Protein AF-A0A8D8Q5G8-F1 (afdb_monomer_lite)

pLDDT: mean 79.42, std 15.83, range [31.73, 96.12]

Sequence (134 aa):
MNCSTSTSILSILSNVKRVEGTLFGNGERAGNTSLLILASNYYNLGINPKINFFDKFFFKIFCNEKISFLDRISWFSRLNYTAFSGSHQDAIFKSYFQKKKFIWKIIYLPLNPKIFNFKHKNIIKINSQSGRGG

Secondary structure (DSSP, 8-state):
---HHHHHHHHHHTT------BSSS-SSTT---BHHHHHHHHHHTT---SS-TT-HHHHHHHHHS-----TT-TTTSGGGG---SHHHHHHHHHHHHH--TT---BTTBSS-GGGGT--GGGT----S-SS---

Structure (mmCIF, N/CA/C/O backbone):
data_AF-A0A8D8Q5G8-F1
#
_entry.id   AF-A0A8D8Q5G8-F1
#
loop_
_atom_site.group_PDB
_atom_site.id
_atom_site.type_symbol
_atom_site.label_atom_id
_atom_site.label_alt_id
_atom_site.label_comp_id
_atom_site.label_asym_id
_atom_site.label_entity_id
_atom_site.label_seq_id
_atom_site.pdbx_PDB_ins_code
_atom_site.Cartn_x
_atom_site.Cartn_y
_atom_site.Cartn_z
_atom_site.occupancy
_atom_site.B_iso_or_equiv
_atom_site.auth_seq_id
_atom_site.auth_comp_id
_atom_site.auth_asym_id
_atom_site.auth_atom_id
_atom_site.pdbx_PDB_model_num
ATOM 1 N N . MET A 1 1 ? 1.505 6.267 -19.606 1.00 62.94 1 MET A N 1
ATOM 2 C CA . MET A 1 1 ? 1.120 7.022 -18.392 1.00 62.94 1 MET A CA 1
ATOM 3 C C . MET A 1 1 ? 1.201 6.084 -17.194 1.00 62.94 1 MET A C 1
ATOM 5 O O . MET A 1 1 ? 0.668 4.985 -17.279 1.00 62.94 1 MET A O 1
ATOM 9 N N . ASN A 1 2 ? 1.858 6.484 -16.102 1.00 80.31 2 ASN A N 1
ATOM 10 C CA . ASN A 1 2 ? 2.121 5.634 -14.926 1.00 80.31 2 ASN A CA 1
ATOM 11 C C . ASN A 1 2 ? 0.930 5.604 -13.948 1.00 80.31 2 ASN A C 1
ATOM 13 O O . ASN A 1 2 ? 1.075 5.872 -12.759 1.00 80.31 2 ASN A O 1
ATOM 17 N N . CYS A 1 3 ? -0.267 5.321 -14.466 1.00 91.06 3 CYS A N 1
ATOM 18 C CA . CYS A 1 3 ? -1.537 5.415 -13.734 1.00 91.06 3 CYS A CA 1
ATOM 19 C C . CYS A 1 3 ? -2.363 4.120 -13.827 1.00 91.06 3 CYS A C 1
ATOM 21 O O . CYS A 1 3 ? -3.577 4.138 -13.646 1.00 91.06 3 CYS A O 1
ATOM 23 N N . SER A 1 4 ? -1.738 2.983 -14.145 1.00 91.88 4 SER A N 1
ATOM 24 C CA . SER A 1 4 ? -2.445 1.708 -14.341 1.00 91.88 4 SER A CA 1
ATOM 25 C C . SER A 1 4 ? -3.182 1.251 -13.075 1.00 91.88 4 SER A C 1
ATOM 27 O O . SER A 1 4 ? -4.345 0.847 -13.139 1.00 91.88 4 SER A O 1
ATOM 29 N N . THR A 1 5 ? -2.548 1.391 -11.908 1.00 92.19 5 THR A N 1
ATOM 30 C CA . THR A 1 5 ? -3.130 1.041 -10.604 1.00 92.19 5 THR A CA 1
ATOM 31 C C . THR A 1 5 ? -4.288 1.958 -10.220 1.00 92.19 5 THR A C 1
ATOM 33 O O . THR A 1 5 ? -5.331 1.464 -9.796 1.00 92.19 5 THR A O 1
ATOM 36 N N . SER A 1 6 ? -4.158 3.275 -10.415 1.00 93.62 6 SER A N 1
ATOM 37 C CA . SER A 1 6 ? -5.246 4.222 -10.141 1.00 93.62 6 SER A CA 1
ATOM 38 C C . SER A 1 6 ? -6.431 4.014 -11.084 1.00 93.62 6 SER A C 1
ATOM 40 O O . SER A 1 6 ? -7.569 3.961 -10.623 1.00 93.62 6 SER A O 1
ATOM 42 N N . THR A 1 7 ? -6.169 3.798 -12.376 1.00 95.25 7 THR A N 1
ATOM 43 C CA . THR A 1 7 ? -7.203 3.479 -13.376 1.00 95.25 7 THR A CA 1
ATOM 44 C C . THR A 1 7 ? -7.956 2.206 -12.997 1.00 95.25 7 THR A C 1
ATOM 46 O O . THR A 1 7 ? -9.183 2.169 -13.069 1.00 95.25 7 THR A O 1
ATOM 49 N N . SER A 1 8 ? -7.241 1.181 -12.523 1.00 94.88 8 SER A N 1
A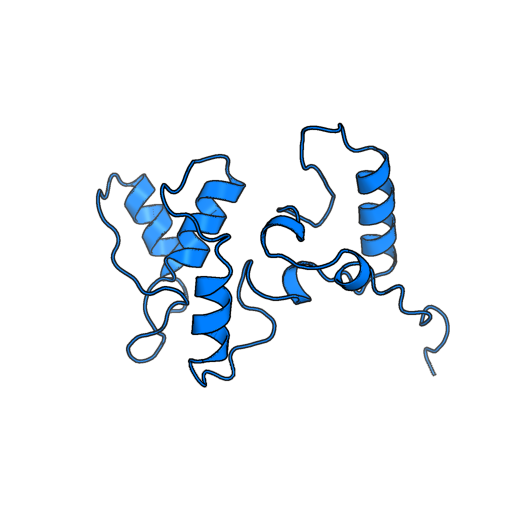TOM 50 C CA . SER A 1 8 ? -7.850 -0.072 -12.062 1.00 94.88 8 SER A CA 1
ATOM 51 C C . SER A 1 8 ? -8.782 0.154 -10.868 1.00 94.88 8 SER A C 1
ATOM 53 O O . SER A 1 8 ? -9.910 -0.326 -10.878 1.00 94.88 8 SER A O 1
ATOM 55 N N . ILE A 1 9 ? -8.345 0.918 -9.859 1.00 92.69 9 ILE A N 1
ATOM 56 C CA . ILE A 1 9 ? -9.164 1.225 -8.672 1.00 92.69 9 ILE A CA 1
ATOM 57 C C . ILE A 1 9 ? -10.425 1.997 -9.072 1.00 92.69 9 ILE A C 1
ATOM 59 O O . ILE A 1 9 ? -11.524 1.631 -8.659 1.00 92.69 9 ILE A O 1
ATOM 63 N N . LEU A 1 10 ? -10.288 3.026 -9.912 1.00 95.12 10 LEU A N 1
ATOM 64 C CA . LEU A 1 10 ? -11.423 3.829 -10.371 1.00 95.12 10 LEU A CA 1
ATOM 65 C C . LEU A 1 10 ? -12.411 3.006 -11.214 1.00 95.12 10 LEU A C 1
ATOM 67 O O . LEU A 1 10 ? -13.625 3.162 -11.087 1.00 95.12 10 LEU A O 1
ATOM 71 N N . SER A 1 11 ? -11.901 2.077 -12.024 1.00 95.12 11 SER A N 1
ATOM 72 C CA . SER A 1 11 ? -12.728 1.144 -12.795 1.00 95.12 11 SER A CA 1
ATOM 73 C C . SER A 1 11 ? -13.542 0.226 -11.880 1.00 95.12 11 SER A C 1
ATOM 75 O O . SER A 1 11 ? -14.732 0.028 -12.114 1.00 95.12 11 SER A O 1
ATOM 77 N N . ILE A 1 12 ? -12.942 -0.292 -10.800 1.00 92.50 12 ILE A N 1
ATOM 78 C CA . ILE A 1 12 ? -13.664 -1.124 -9.824 1.00 92.50 12 ILE A CA 1
ATOM 79 C C . ILE A 1 12 ? -14.757 -0.312 -9.114 1.00 92.50 12 ILE A C 1
ATOM 81 O O . ILE A 1 12 ? -15.871 -0.806 -8.958 1.00 92.50 12 ILE A O 1
ATOM 85 N N . LEU A 1 13 ? -14.481 0.947 -8.746 1.00 92.56 13 LEU A N 1
ATOM 86 C CA . LEU A 1 13 ? -15.504 1.859 -8.207 1.00 92.56 13 LEU A CA 1
ATOM 87 C C . LEU A 1 13 ? -16.648 2.108 -9.205 1.00 92.56 13 LEU A C 1
ATOM 89 O O . LEU A 1 13 ? -17.784 2.320 -8.795 1.00 92.56 13 LEU A O 1
ATOM 93 N N . SER A 1 14 ? -16.362 2.009 -10.505 1.00 96.12 14 SER A N 1
ATOM 94 C CA . SER A 1 14 ? -17.338 2.096 -11.601 1.00 96.12 14 SER A CA 1
ATOM 95 C C . SER A 1 14 ? -18.008 0.751 -11.926 1.00 96.12 14 SER A C 1
ATOM 97 O O . SER A 1 14 ? -18.572 0.582 -13.005 1.00 96.12 14 SER A O 1
ATOM 99 N N . ASN A 1 15 ? -17.964 -0.211 -10.998 1.00 94.06 15 ASN A N 1
ATOM 100 C CA . ASN A 1 15 ? -18.624 -1.516 -11.083 1.00 94.06 15 ASN A CA 1
ATOM 101 C C . ASN A 1 15 ? -17.982 -2.531 -12.058 1.00 94.06 15 ASN A C 1
ATOM 103 O O . ASN A 1 15 ? -18.618 -3.516 -12.447 1.00 94.06 15 ASN A O 1
ATOM 107 N N . VAL A 1 16 ? -16.710 -2.342 -12.439 1.00 95.81 16 VAL A N 1
ATOM 108 C CA . VAL A 1 16 ? -15.944 -3.370 -13.166 1.00 95.81 16 VAL A CA 1
ATOM 109 C C . VAL A 1 16 ? -15.705 -4.588 -12.269 1.00 95.81 16 VAL A C 1
ATOM 111 O O . VAL A 1 16 ? -15.239 -4.470 -11.138 1.00 95.81 16 VAL A O 1
ATOM 114 N N . LYS A 1 17 ? -15.994 -5.785 -12.795 1.00 94.12 17 LYS A N 1
ATOM 115 C CA . LYS A 1 17 ? -15.966 -7.049 -12.031 1.00 94.12 17 LYS A CA 1
ATOM 116 C C . LYS A 1 17 ? -14.620 -7.777 -12.051 1.00 94.12 17 LYS A C 1
ATOM 118 O O . LYS A 1 17 ? -14.404 -8.675 -11.240 1.00 94.12 17 LYS A O 1
ATOM 123 N N . ARG A 1 18 ? -13.733 -7.438 -12.989 1.00 94.56 18 ARG A N 1
ATOM 124 C CA . ARG A 1 18 ? -12.451 -8.121 -13.197 1.00 94.56 18 ARG A CA 1
ATOM 125 C C . ARG A 1 18 ? -11.374 -7.126 -13.608 1.00 94.56 18 ARG A C 1
ATOM 127 O O . ARG A 1 18 ? -11.599 -6.297 -14.481 1.00 94.56 18 ARG A O 1
ATOM 134 N N . VAL A 1 19 ? -10.202 -7.262 -12.998 1.00 93.94 19 VAL A N 1
ATOM 135 C CA . VAL A 1 19 ? -8.979 -6.546 -13.367 1.00 93.94 19 VAL A CA 1
ATOM 136 C C . VAL A 1 19 ? -7.905 -7.579 -13.667 1.00 93.94 19 VAL A C 1
ATOM 138 O O . VAL A 1 19 ? -7.727 -8.529 -12.905 1.00 93.94 19 VAL A O 1
ATOM 141 N N . GLU A 1 20 ? -7.195 -7.385 -14.770 1.00 94.94 20 GLU A N 1
ATOM 142 C CA . GLU A 1 20 ? -6.057 -8.210 -15.165 1.00 94.94 20 GLU A CA 1
ATOM 143 C C . GLU A 1 20 ? -4.768 -7.416 -14.992 1.00 94.94 20 GLU A C 1
ATOM 145 O O . GLU A 1 20 ? -4.725 -6.211 -15.230 1.00 94.94 20 GLU A O 1
ATOM 150 N N . GLY A 1 21 ? -3.718 -8.090 -14.536 1.00 92.81 21 GLY A N 1
ATOM 151 C CA . GLY A 1 21 ? -2.451 -7.461 -14.204 1.00 92.81 21 GLY A CA 1
ATOM 152 C C . GLY A 1 21 ? -1.383 -8.491 -13.883 1.00 92.81 21 GLY A C 1
ATOM 153 O O . GLY A 1 21 ? -1.588 -9.694 -14.025 1.00 92.81 21 GLY A O 1
ATOM 154 N N . THR A 1 22 ? -0.237 -8.012 -13.422 1.00 90.12 22 THR A N 1
ATOM 155 C CA . THR A 1 22 ? 0.905 -8.849 -13.029 1.00 90.12 22 THR A CA 1
ATOM 156 C C . THR A 1 22 ? 1.268 -8.582 -11.574 1.00 90.12 22 THR A C 1
ATOM 158 O O . THR A 1 22 ? 0.802 -7.615 -10.975 1.00 90.12 22 THR A O 1
ATOM 161 N N . LEU A 1 23 ? 2.083 -9.439 -10.956 1.00 85.38 23 LEU A N 1
ATOM 162 C CA . LEU A 1 23 ? 2.379 -9.346 -9.520 1.00 85.38 23 LEU A CA 1
ATOM 163 C C . LEU A 1 23 ? 2.987 -7.985 -9.139 1.00 85.38 23 LEU A C 1
ATOM 165 O O . LEU A 1 23 ? 2.428 -7.271 -8.306 1.00 85.38 23 LEU A O 1
ATOM 169 N N . PHE A 1 24 ? 4.057 -7.572 -9.820 1.00 82.00 24 PHE A N 1
ATOM 170 C CA . PHE A 1 24 ? 4.774 -6.316 -9.553 1.00 82.00 24 PHE A CA 1
ATOM 171 C C . PHE A 1 24 ? 4.609 -5.254 -10.644 1.00 82.00 24 PHE A C 1
ATOM 173 O O . PHE A 1 24 ? 5.305 -4.246 -10.635 1.00 82.00 24 PHE A O 1
ATOM 180 N N . GLY A 1 25 ? 3.655 -5.446 -11.557 1.00 86.69 25 GLY A N 1
ATOM 181 C CA . GLY A 1 25 ? 3.440 -4.519 -12.664 1.00 86.69 25 GLY A CA 1
ATOM 182 C C . GLY A 1 25 ? 4.386 -4.744 -13.843 1.00 86.69 25 GLY A C 1
ATOM 183 O O . GLY A 1 25 ? 4.516 -3.867 -14.683 1.00 86.69 25 GLY A O 1
ATOM 184 N N . ASN A 1 26 ? 5.019 -5.915 -13.958 1.00 84.56 26 ASN A N 1
ATOM 185 C CA . ASN A 1 26 ? 5.726 -6.319 -15.176 1.00 84.56 26 ASN A CA 1
ATOM 186 C C . ASN A 1 26 ? 4.781 -6.376 -16.384 1.00 84.56 26 ASN A C 1
ATOM 188 O O . ASN A 1 26 ? 3.566 -6.527 -16.236 1.00 84.56 26 ASN A O 1
ATOM 192 N N . GLY A 1 27 ? 5.342 -6.309 -17.584 1.00 85.25 27 GLY A N 1
ATOM 193 C CA . GLY A 1 27 ? 4.603 -6.374 -18.842 1.00 85.25 27 GLY A CA 1
ATOM 194 C C . GLY A 1 27 ? 5.328 -5.591 -19.929 1.00 85.25 27 GLY A C 1
ATOM 195 O O . GLY A 1 27 ? 6.470 -5.176 -19.745 1.00 85.25 27 GLY A O 1
ATOM 196 N N . GLU A 1 28 ? 4.664 -5.367 -21.058 1.00 85.25 28 GLU A N 1
ATOM 197 C CA . GLU A 1 28 ? 5.238 -4.577 -22.146 1.00 85.25 28 GLU A CA 1
ATOM 198 C C . GLU A 1 28 ? 5.470 -3.113 -21.748 1.00 85.25 28 GLU A C 1
ATOM 200 O O . GLU A 1 28 ? 4.620 -2.477 -21.120 1.00 85.25 28 GLU A O 1
ATOM 205 N N . ARG A 1 29 ? 6.584 -2.535 -22.215 1.00 88.88 29 ARG A N 1
ATOM 206 C CA . ARG A 1 29 ? 6.919 -1.108 -22.063 1.00 88.88 29 ARG A CA 1
ATOM 207 C C . ARG A 1 29 ? 6.904 -0.662 -20.593 1.00 88.88 29 ARG A C 1
ATOM 209 O O . ARG A 1 29 ? 7.817 -0.988 -19.848 1.00 88.88 29 ARG A O 1
ATOM 216 N N . ALA A 1 30 ? 5.887 0.103 -20.193 1.00 85.19 30 ALA A N 1
ATOM 217 C CA . ALA A 1 30 ? 5.727 0.622 -18.834 1.00 85.19 30 ALA A CA 1
ATOM 218 C C . ALA A 1 30 ? 5.160 -0.418 -17.852 1.00 85.19 30 ALA A C 1
ATOM 220 O O . ALA A 1 30 ? 5.106 -0.146 -16.654 1.00 85.19 30 ALA A O 1
ATOM 221 N N . GLY A 1 31 ? 4.746 -1.585 -18.356 1.00 88.81 31 GLY A N 1
ATOM 222 C CA . GLY A 1 31 ? 4.222 -2.677 -17.557 1.00 88.81 31 GLY A CA 1
ATOM 223 C C . GLY A 1 31 ? 2.711 -2.622 -17.317 1.00 88.81 31 GLY A C 1
ATOM 224 O O . GLY A 1 31 ? 2.024 -1.657 -17.663 1.00 88.81 31 GLY A O 1
ATOM 225 N N . ASN A 1 32 ? 2.186 -3.699 -16.732 1.00 92.06 32 ASN A N 1
ATOM 226 C CA . ASN A 1 32 ? 0.769 -3.842 -16.402 1.00 92.06 32 ASN A CA 1
ATOM 227 C C . ASN A 1 32 ? 0.444 -3.236 -15.025 1.00 92.06 32 ASN A C 1
ATOM 229 O O . ASN A 1 32 ? 1.313 -2.780 -14.284 1.00 92.06 32 ASN A O 1
ATOM 233 N N . THR A 1 33 ? -0.835 -3.234 -14.642 1.00 93.38 33 THR A N 1
ATOM 234 C CA . THR A 1 33 ? -1.214 -2.913 -13.258 1.00 93.38 33 THR A CA 1
ATOM 235 C C . THR A 1 33 ? -0.651 -3.962 -12.292 1.00 93.38 33 THR A C 1
ATOM 237 O O . THR A 1 33 ? -0.685 -5.163 -12.576 1.00 93.38 33 THR A O 1
ATOM 240 N N . SER A 1 34 ? -0.119 -3.519 -11.150 1.00 91.00 34 SER A N 1
ATOM 241 C CA . SER A 1 34 ? 0.377 -4.430 -10.115 1.00 91.00 34 SER A CA 1
ATOM 242 C C . SER A 1 34 ? -0.776 -4.932 -9.251 1.00 91.00 34 SER A C 1
ATOM 244 O O . SER A 1 34 ? -1.381 -4.171 -8.489 1.00 91.00 34 SER A O 1
ATOM 246 N N . LEU A 1 35 ? -1.033 -6.236 -9.323 1.00 91.50 35 LEU A N 1
ATOM 247 C CA . LEU A 1 35 ? -2.046 -6.917 -8.518 1.00 91.50 35 LEU A CA 1
ATOM 248 C C . LEU A 1 35 ? -1.696 -6.902 -7.026 1.00 91.50 35 LEU A C 1
ATOM 250 O O . LEU A 1 35 ? -2.591 -6.766 -6.194 1.00 91.50 35 LEU A O 1
ATOM 254 N N . LEU A 1 36 ? -0.409 -6.984 -6.669 1.00 89.19 36 LEU A N 1
ATOM 255 C CA . LEU A 1 36 ? 0.020 -6.940 -5.269 1.00 89.19 36 LEU A CA 1
ATOM 256 C C . LEU A 1 36 ? -0.145 -5.543 -4.655 1.00 89.19 36 LEU A C 1
ATOM 258 O O . LEU A 1 36 ? -0.558 -5.427 -3.498 1.00 89.19 36 LEU A O 1
ATOM 262 N N . ILE A 1 37 ? 0.126 -4.477 -5.418 1.00 90.62 37 ILE A N 1
ATOM 263 C CA . ILE A 1 37 ? -0.124 -3.095 -4.976 1.00 90.62 37 ILE A CA 1
ATOM 264 C C . ILE A 1 37 ? -1.631 -2.847 -4.839 1.00 90.62 37 ILE A C 1
ATOM 266 O O . ILE A 1 37 ? -2.060 -2.295 -3.827 1.00 90.62 37 ILE A O 1
ATOM 270 N N . LEU A 1 38 ? -2.441 -3.298 -5.803 1.00 93.00 38 LEU A N 1
ATOM 271 C CA . LEU A 1 38 ? -3.906 -3.255 -5.718 1.00 93.00 38 LEU A CA 1
ATOM 272 C C . LEU A 1 38 ? -4.420 -3.956 -4.455 1.00 93.00 38 LEU A C 1
ATOM 274 O O . LEU A 1 38 ? -5.140 -3.345 -3.669 1.00 93.00 38 LEU A O 1
ATOM 278 N N . ALA A 1 39 ? -4.000 -5.200 -4.217 1.00 91.62 39 ALA A N 1
ATOM 279 C CA . ALA A 1 39 ? -4.394 -5.961 -3.035 1.00 91.62 39 ALA A CA 1
ATOM 280 C C . ALA A 1 39 ? -3.985 -5.258 -1.728 1.00 91.62 39 ALA A C 1
ATOM 282 O O . ALA A 1 39 ? -4.780 -5.171 -0.792 1.00 91.62 39 ALA A O 1
ATOM 283 N N . SER A 1 40 ? -2.776 -4.693 -1.688 1.00 90.88 40 SER A N 1
ATOM 284 C CA . SER A 1 40 ? -2.266 -3.954 -0.527 1.00 90.88 40 SER A CA 1
ATOM 285 C C . SER A 1 4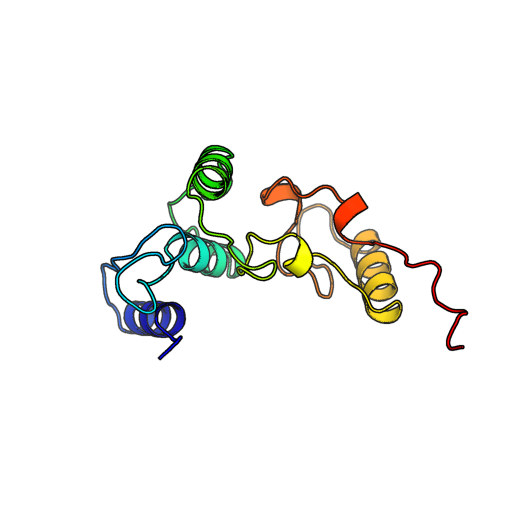0 ? -3.057 -2.669 -0.260 1.00 90.88 40 SER A C 1
ATOM 287 O O . SER A 1 40 ? -3.332 -2.351 0.895 1.00 90.88 40 SER A O 1
ATOM 289 N N . ASN A 1 41 ? -3.486 -1.961 -1.311 1.00 92.44 41 ASN A N 1
ATOM 290 C CA . ASN A 1 41 ? -4.342 -0.778 -1.188 1.00 92.44 41 ASN A CA 1
ATOM 291 C C . ASN A 1 41 ? -5.714 -1.133 -0.595 1.00 92.44 41 ASN A C 1
ATOM 293 O O . ASN A 1 41 ? -6.181 -0.447 0.312 1.00 92.44 41 ASN A O 1
ATOM 297 N N . TYR A 1 42 ? -6.332 -2.223 -1.061 1.00 92.00 42 TYR A N 1
ATOM 298 C CA . TYR A 1 42 ? -7.594 -2.728 -0.508 1.00 92.00 42 TYR A CA 1
ATOM 299 C C . TYR A 1 42 ? -7.446 -3.096 0.966 1.00 92.00 42 TYR A C 1
ATOM 301 O O . TYR A 1 42 ? -8.228 -2.644 1.803 1.00 92.00 42 TYR A O 1
ATOM 309 N N . TYR A 1 43 ? -6.391 -3.842 1.295 1.00 91.19 43 TYR A N 1
ATOM 310 C CA . TYR A 1 43 ? -6.099 -4.220 2.671 1.00 91.19 43 TYR A CA 1
ATOM 311 C C . TYR A 1 43 ? -5.887 -3.002 3.579 1.00 91.19 43 TYR A C 1
ATOM 313 O O . TYR A 1 43 ? -6.406 -2.970 4.692 1.00 91.19 43 TYR A O 1
ATOM 321 N N . ASN A 1 44 ? -5.183 -1.972 3.100 1.00 89.62 44 ASN A N 1
ATOM 322 C CA . ASN A 1 44 ? -4.975 -0.726 3.840 1.00 89.62 44 ASN A CA 1
ATOM 323 C C . ASN A 1 44 ? -6.281 0.040 4.115 1.00 89.62 44 ASN A C 1
ATOM 325 O O . ASN A 1 44 ? -6.384 0.736 5.120 1.00 89.62 44 ASN A O 1
ATOM 329 N N . LEU A 1 45 ? -7.292 -0.118 3.258 1.00 90.62 45 LEU A N 1
ATOM 330 C CA . LEU A 1 45 ? -8.641 0.418 3.469 1.00 90.62 45 LEU A CA 1
ATOM 331 C C . LEU A 1 45 ? -9.521 -0.495 4.344 1.00 90.62 45 LEU A C 1
ATOM 333 O O . LEU A 1 45 ? -10.684 -0.181 4.579 1.00 90.62 45 LEU A O 1
ATOM 337 N N . GLY A 1 46 ? -8.991 -1.622 4.828 1.00 89.62 46 GLY A N 1
ATOM 338 C CA . GLY A 1 46 ? -9.738 -2.609 5.610 1.00 89.62 46 GLY A CA 1
ATOM 339 C C . GLY A 1 46 ? -10.612 -3.545 4.771 1.00 89.62 46 GLY A C 1
ATOM 340 O O . GLY A 1 46 ? -11.432 -4.273 5.327 1.00 89.62 46 GLY A O 1
ATOM 341 N N . ILE A 1 47 ? -10.443 -3.558 3.447 1.00 91.50 47 ILE A N 1
ATOM 342 C CA . ILE A 1 47 ? -11.180 -4.439 2.537 1.00 91.50 47 ILE A CA 1
ATOM 343 C C . ILE A 1 47 ? -10.344 -5.696 2.290 1.00 91.50 47 ILE A C 1
ATOM 345 O O . ILE A 1 47 ? -9.180 -5.607 1.905 1.00 91.50 47 ILE A O 1
ATOM 349 N N . ASN A 1 48 ? -10.930 -6.881 2.479 1.00 91.81 48 ASN A N 1
ATOM 350 C CA . ASN A 1 48 ? -10.242 -8.143 2.206 1.00 91.81 48 ASN A CA 1
ATOM 351 C C . ASN A 1 48 ? -10.000 -8.309 0.688 1.00 91.81 48 ASN A C 1
ATOM 353 O O . ASN A 1 48 ? -10.973 -8.480 -0.052 1.00 91.81 48 ASN A O 1
ATOM 357 N N . PRO A 1 49 ? -8.740 -8.325 0.208 1.00 90.75 49 PRO A N 1
ATOM 358 C CA . PRO A 1 49 ? -8.448 -8.442 -1.219 1.00 90.75 49 PRO A CA 1
ATOM 359 C C . PRO A 1 49 ? -8.577 -9.872 -1.761 1.00 90.75 49 PRO A C 1
ATOM 361 O O . PRO A 1 49 ? -8.347 -10.085 -2.947 1.00 90.75 49 PRO A O 1
ATOM 364 N N . LYS A 1 50 ? -8.910 -10.863 -0.917 1.00 90.38 50 LYS A N 1
ATOM 365 C CA . LYS A 1 50 ? -9.015 -12.296 -1.268 1.00 90.38 50 LYS A CA 1
ATOM 366 C C . LYS A 1 50 ? -7.737 -12.899 -1.874 1.00 90.38 50 LYS A C 1
ATOM 368 O O . LYS A 1 50 ? -7.772 -13.982 -2.448 1.00 90.38 50 LYS A O 1
ATOM 373 N N . ILE A 1 51 ? -6.605 -12.219 -1.711 1.00 85.06 51 ILE A N 1
ATOM 374 C CA . ILE A 1 51 ? -5.270 -12.648 -2.125 1.00 85.06 51 ILE A CA 1
ATOM 375 C C . ILE A 1 51 ? -4.371 -12.559 -0.895 1.00 85.06 51 ILE A C 1
ATOM 377 O O . ILE A 1 51 ? -4.380 -11.545 -0.196 1.00 85.06 51 ILE A O 1
ATOM 381 N N . ASN A 1 52 ? -3.586 -13.602 -0.626 1.00 82.00 52 ASN A N 1
ATOM 382 C CA . ASN A 1 52 ? -2.614 -13.593 0.464 1.00 82.00 52 ASN A CA 1
ATOM 383 C C . ASN A 1 52 ? -1.256 -13.072 -0.025 1.00 82.00 52 ASN A C 1
ATOM 385 O O . ASN A 1 52 ? -0.381 -13.842 -0.402 1.00 82.00 52 ASN A O 1
ATOM 389 N N . PHE A 1 53 ? -1.070 -11.757 -0.010 1.00 76.94 53 PHE A N 1
ATOM 390 C CA . PHE A 1 53 ? 0.165 -11.100 -0.459 1.00 76.94 53 PHE A CA 1
ATOM 391 C C . PHE A 1 53 ? 1.250 -11.013 0.636 1.00 76.94 53 PHE A C 1
ATOM 393 O O . PHE A 1 53 ? 2.288 -10.384 0.435 1.00 76.94 53 PHE A O 1
ATOM 400 N N . PHE A 1 54 ? 1.030 -11.655 1.788 1.00 73.81 54 PHE A N 1
ATOM 401 C CA . PHE A 1 54 ? 2.007 -11.770 2.880 1.00 73.81 54 PHE A CA 1
ATOM 402 C C . PHE A 1 54 ? 2.936 -12.972 2.723 1.00 73.81 54 PHE A C 1
ATOM 404 O O . PHE A 1 54 ? 3.879 -13.143 3.501 1.00 73.81 54 PHE A O 1
ATOM 411 N N . ASP A 1 55 ? 2.662 -13.821 1.734 1.00 71.50 55 ASP A N 1
ATOM 412 C CA . ASP A 1 55 ? 3.431 -15.028 1.515 1.00 71.50 55 ASP A CA 1
ATOM 413 C C . ASP A 1 55 ? 4.875 -14.697 1.106 1.00 71.50 55 ASP A C 1
ATOM 415 O O . ASP A 1 55 ? 5.143 -13.905 0.195 1.00 71.50 55 ASP A O 1
ATOM 419 N N . LYS A 1 56 ? 5.828 -15.352 1.775 1.00 64.19 56 LYS A N 1
ATOM 420 C CA . LYS A 1 56 ? 7.262 -15.256 1.472 1.00 64.19 56 LYS A CA 1
ATOM 421 C C . LYS A 1 56 ? 7.565 -15.705 0.045 1.00 64.19 56 LYS A C 1
ATOM 423 O O . LYS A 1 56 ? 8.578 -15.288 -0.513 1.00 64.19 56 LYS A O 1
ATOM 428 N N . PHE A 1 57 ? 6.698 -16.527 -0.546 1.00 65.88 57 PHE A N 1
ATOM 429 C CA . PHE A 1 57 ? 6.823 -16.954 -1.932 1.00 65.88 57 PHE A CA 1
ATOM 430 C C . PHE A 1 57 ? 6.871 -15.772 -2.913 1.00 65.88 57 PHE A C 1
ATOM 432 O O . PHE A 1 57 ? 7.731 -15.749 -3.793 1.00 65.88 57 PHE A O 1
ATOM 439 N N . PHE A 1 58 ? 6.047 -14.737 -2.708 1.00 66.19 58 PHE A N 1
ATOM 440 C CA . PHE A 1 58 ? 6.043 -13.556 -3.579 1.00 66.19 58 PHE A CA 1
ATOM 441 C C . PHE A 1 58 ? 7.347 -12.764 -3.495 1.00 66.19 58 PHE A C 1
ATOM 443 O O . PHE A 1 58 ? 7.866 -12.336 -4.522 1.00 66.19 58 PHE A O 1
ATOM 450 N N . PHE A 1 59 ? 7.928 -12.643 -2.298 1.00 64.19 59 PHE A N 1
ATOM 451 C CA . PHE A 1 59 ? 9.251 -12.038 -2.120 1.00 64.19 59 PHE A CA 1
ATOM 452 C C . 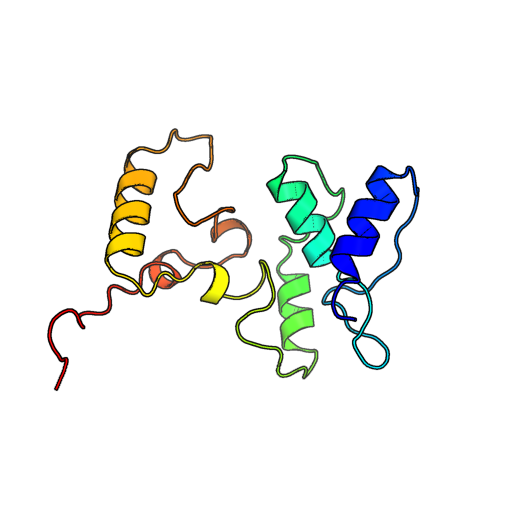PHE A 1 59 ? 10.366 -12.858 -2.781 1.00 64.19 59 PHE A C 1
ATOM 454 O O . PHE A 1 59 ? 11.330 -12.293 -3.285 1.00 64.19 59 PHE A O 1
ATOM 461 N N . LYS A 1 60 ? 10.244 -14.189 -2.813 1.00 64.12 60 LYS A N 1
ATOM 462 C CA . LYS A 1 60 ? 11.226 -15.049 -3.482 1.00 64.12 60 LYS A CA 1
ATOM 463 C C . LYS A 1 60 ? 11.144 -14.929 -5.007 1.00 64.12 60 LYS A C 1
ATOM 465 O O . LYS A 1 60 ? 12.184 -14.846 -5.650 1.00 64.12 60 LYS A O 1
ATOM 470 N N . ILE A 1 61 ? 9.9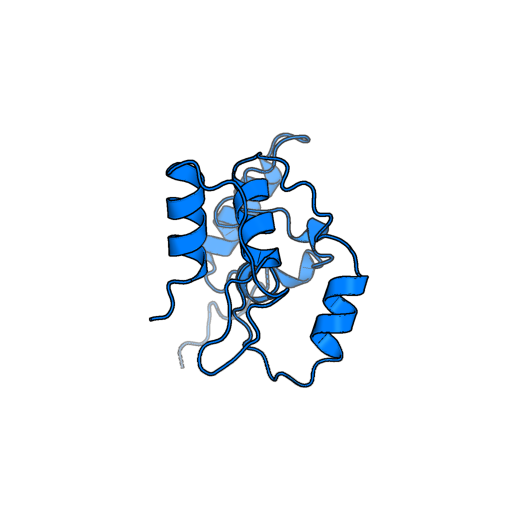35 -14.859 -5.573 1.00 64.81 61 ILE A N 1
ATOM 471 C CA . ILE A 1 61 ? 9.732 -14.541 -6.998 1.00 64.81 61 ILE A CA 1
ATOM 472 C C . ILE A 1 61 ? 10.310 -13.160 -7.312 1.00 64.81 61 ILE A C 1
ATOM 474 O O . ILE A 1 61 ? 11.068 -13.026 -8.267 1.00 64.81 61 ILE A O 1
ATOM 478 N N . PHE A 1 62 ? 10.024 -12.171 -6.461 1.00 61.44 62 PHE A N 1
ATOM 479 C CA . PHE A 1 62 ? 10.545 -10.811 -6.582 1.00 61.44 62 PHE A CA 1
ATOM 480 C C . PHE A 1 62 ? 12.078 -10.756 -6.646 1.00 61.44 62 PHE A C 1
ATOM 482 O O . PHE A 1 62 ? 12.627 -9.999 -7.434 1.00 61.44 62 PHE A O 1
ATO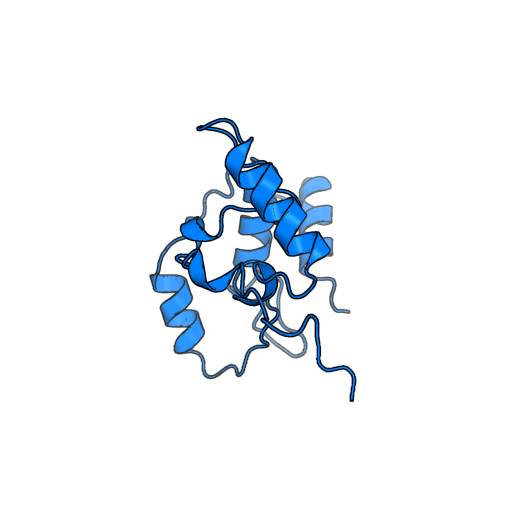M 489 N N . CYS A 1 63 ? 12.780 -11.567 -5.848 1.00 57.88 63 CYS A N 1
ATOM 490 C CA . CYS A 1 63 ? 14.244 -11.637 -5.887 1.00 57.88 63 CYS A CA 1
ATOM 491 C C . CYS A 1 63 ? 14.799 -12.460 -7.063 1.00 57.88 63 CYS A C 1
ATOM 493 O O . CYS A 1 63 ? 15.945 -12.250 -7.456 1.00 57.88 63 CYS A O 1
ATOM 495 N N . ASN A 1 64 ? 14.031 -13.422 -7.583 1.00 58.19 64 ASN A N 1
ATOM 496 C CA . ASN A 1 64 ? 14.459 -14.305 -8.670 1.00 58.19 64 ASN A CA 1
ATOM 497 C C . ASN A 1 64 ? 14.297 -13.662 -10.048 1.00 58.19 64 ASN A C 1
ATOM 499 O O . ASN A 1 64 ? 15.102 -13.916 -10.947 1.00 58.19 64 ASN A O 1
ATOM 503 N N . GLU A 1 65 ? 13.265 -12.842 -10.234 1.00 56.97 65 GLU A N 1
ATOM 504 C CA . GLU A 1 65 ? 13.185 -11.995 -11.410 1.00 56.97 65 GLU A CA 1
ATOM 505 C C . GLU A 1 65 ? 14.293 -10.945 -11.285 1.00 56.97 65 GLU A C 1
ATOM 507 O O . GLU A 1 65 ? 14.284 -10.133 -10.365 1.00 56.97 65 GLU A O 1
ATOM 512 N N . LYS A 1 66 ? 15.288 -10.985 -12.184 1.00 52.62 66 LYS A N 1
ATOM 513 C CA . LYS A 1 66 ? 16.465 -10.086 -12.236 1.00 52.62 66 LYS A CA 1
ATOM 514 C C . LYS A 1 66 ? 16.104 -8.630 -12.536 1.00 52.62 66 LYS A C 1
ATOM 516 O O . LYS A 1 66 ? 16.851 -7.902 -13.188 1.00 52.62 66 LYS A O 1
ATOM 521 N N . ILE A 1 67 ? 14.927 -8.204 -12.125 1.00 52.53 67 ILE A N 1
ATOM 522 C CA . ILE A 1 67 ? 14.495 -6.851 -12.283 1.00 52.53 67 ILE A CA 1
ATOM 523 C C . ILE A 1 67 ? 15.163 -6.109 -11.147 1.00 52.53 67 ILE A C 1
ATOM 525 O O . ILE A 1 67 ? 14.860 -6.310 -9.973 1.00 52.53 67 ILE A O 1
ATOM 529 N N . SER A 1 68 ? 16.161 -5.316 -11.519 1.00 48.44 68 SER A N 1
ATOM 530 C CA . SER A 1 68 ? 16.803 -4.326 -10.668 1.00 48.44 68 SER A CA 1
ATOM 531 C C . SER A 1 68 ? 15.739 -3.308 -10.253 1.00 48.44 68 SER A C 1
ATOM 533 O O . SER A 1 68 ? 15.620 -2.224 -10.816 1.00 48.44 68 SER A O 1
ATOM 535 N N . PHE A 1 69 ? 14.840 -3.710 -9.360 1.00 55.25 69 PHE A N 1
ATOM 536 C CA . PHE A 1 69 ? 13.633 -2.958 -9.105 1.00 55.25 69 PHE A CA 1
ATOM 537 C C . PHE A 1 69 ? 13.821 -2.140 -7.842 1.00 55.25 69 PHE A C 1
ATOM 539 O O . PHE A 1 69 ? 13.741 -2.636 -6.722 1.00 55.25 69 PHE A O 1
ATOM 546 N N . LEU A 1 70 ? 14.112 -0.869 -8.121 1.00 61.06 70 LEU A N 1
ATOM 547 C CA . LEU A 1 70 ? 13.751 0.333 -7.390 1.00 61.06 70 LEU A CA 1
ATOM 548 C C . LEU A 1 70 ? 13.471 0.116 -5.903 1.00 61.06 70 LEU A C 1
ATOM 550 O O . LEU A 1 70 ? 12.416 -0.393 -5.517 1.00 61.06 70 LEU A O 1
ATOM 554 N N . ASP A 1 71 ? 14.318 0.722 -5.073 1.00 65.44 71 ASP A N 1
ATOM 555 C CA . ASP A 1 71 ? 14.151 0.868 -3.626 1.00 65.44 71 ASP A CA 1
ATOM 556 C C . ASP A 1 71 ? 12.817 1.524 -3.195 1.00 65.44 71 ASP A C 1
ATOM 558 O O . ASP A 1 71 ? 12.644 1.849 -2.025 1.00 65.44 71 ASP A O 1
ATOM 562 N N . ARG A 1 72 ? 11.847 1.775 -4.080 1.00 78.75 72 ARG A N 1
ATOM 563 C CA . ARG A 1 72 ? 10.604 2.512 -3.807 1.00 78.75 72 ARG A CA 1
ATOM 564 C C . ARG A 1 72 ? 9.339 1.860 -4.371 1.00 78.75 72 ARG A C 1
ATOM 566 O O . ARG A 1 72 ? 8.327 2.543 -4.498 1.00 78.75 72 ARG A O 1
ATOM 573 N N . ILE A 1 73 ? 9.348 0.561 -4.686 1.00 84.00 73 ILE A N 1
ATOM 574 C CA . ILE A 1 73 ? 8.092 -0.143 -5.004 1.00 84.00 73 ILE A CA 1
ATOM 575 C C . ILE A 1 73 ? 7.147 -0.038 -3.812 1.00 84.00 73 ILE A C 1
ATOM 577 O O . ILE A 1 73 ? 7.501 -0.462 -2.711 1.00 84.00 73 ILE A O 1
ATOM 581 N N . SER A 1 74 ? 5.953 0.515 -4.032 1.00 87.62 74 SER A N 1
ATOM 582 C CA . SER A 1 74 ? 4.941 0.735 -2.996 1.00 87.62 74 SER A CA 1
ATOM 583 C C . SER A 1 74 ? 4.646 -0.543 -2.215 1.00 87.62 74 SER A C 1
ATOM 585 O O . SER A 1 74 ? 4.548 -1.616 -2.802 1.00 87.62 74 SER A O 1
ATOM 587 N N . TRP A 1 75 ? 4.502 -0.422 -0.895 1.00 86.88 75 TRP A N 1
ATOM 588 C CA . TRP A 1 75 ? 4.310 -1.514 0.077 1.00 86.88 75 TRP A CA 1
ATOM 589 C C . TRP A 1 75 ? 5.465 -2.518 0.212 1.00 86.88 75 TRP A C 1
ATOM 591 O O . TRP A 1 75 ? 5.784 -2.919 1.322 1.00 86.88 75 TRP A O 1
ATOM 601 N N . PHE A 1 76 ? 6.152 -2.881 -0.868 1.00 81.69 76 PHE A N 1
ATOM 602 C CA . PHE A 1 76 ? 7.104 -4.000 -0.874 1.00 81.69 76 PHE A CA 1
ATOM 603 C C . PHE A 1 76 ? 8.575 -3.592 -0.750 1.00 81.69 76 PHE A C 1
ATOM 605 O O . PHE A 1 76 ? 9.446 -4.456 -0.697 1.00 81.69 76 PHE A O 1
ATOM 612 N N . SER A 1 77 ? 8.870 -2.295 -0.646 1.00 79.75 77 SER A N 1
ATOM 613 C CA . SER A 1 77 ? 10.213 -1.803 -0.340 1.00 79.75 77 SER A CA 1
ATOM 614 C C . SER A 1 77 ? 10.405 -1.454 1.137 1.00 79.75 77 SER A C 1
ATOM 616 O O . SER A 1 77 ? 9.546 -0.850 1.786 1.00 79.75 77 SER A O 1
ATOM 618 N N . ARG A 1 78 ? 11.620 -1.715 1.633 1.00 77.56 78 ARG A N 1
ATOM 619 C CA . ARG A 1 78 ? 12.109 -1.237 2.929 1.00 77.56 78 ARG A CA 1
ATOM 620 C C . ARG A 1 78 ? 11.988 0.284 3.084 1.00 77.56 78 ARG A C 1
ATOM 622 O O . ARG A 1 78 ? 11.685 0.745 4.186 1.00 77.56 78 ARG A O 1
ATOM 629 N N . LEU A 1 79 ? 12.232 1.070 2.030 1.00 81.50 79 LEU A N 1
ATOM 630 C CA . LEU A 1 79 ? 12.198 2.535 2.144 1.00 81.50 79 LEU A CA 1
ATOM 631 C C . LEU A 1 79 ? 10.797 3.070 2.450 1.00 81.50 79 LEU A C 1
ATOM 633 O O . LEU A 1 79 ? 10.697 4.105 3.100 1.00 81.50 79 LEU A O 1
ATOM 637 N N . ASN A 1 80 ? 9.731 2.351 2.082 1.00 83.62 80 ASN A N 1
ATOM 638 C CA . ASN A 1 80 ? 8.353 2.753 2.401 1.00 83.62 80 ASN A CA 1
ATOM 639 C C . ASN A 1 80 ? 8.084 2.807 3.907 1.00 83.62 80 ASN A C 1
ATOM 641 O O . ASN A 1 80 ? 7.164 3.482 4.352 1.00 83.62 80 ASN A O 1
ATOM 645 N N . TYR A 1 81 ? 8.883 2.073 4.681 1.00 83.56 81 TYR A N 1
ATOM 646 C CA . TYR A 1 81 ? 8.790 2.008 6.132 1.00 83.56 81 TYR A CA 1
ATOM 647 C C . TYR A 1 81 ? 10.004 2.641 6.808 1.00 83.56 81 TYR A C 1
ATOM 649 O O . TYR A 1 81 ? 10.215 2.401 7.987 1.00 83.56 81 TYR A O 1
ATOM 657 N N . THR A 1 82 ? 10.834 3.406 6.094 1.00 83.56 82 THR A N 1
ATOM 658 C CA . THR A 1 82 ? 12.025 4.042 6.673 1.00 83.56 82 THR A CA 1
ATOM 659 C C . THR A 1 82 ? 11.783 5.537 6.851 1.00 83.56 82 THR A C 1
ATOM 661 O O . THR A 1 82 ? 11.516 6.244 5.883 1.00 83.56 82 THR A O 1
ATOM 664 N N . ALA A 1 83 ? 11.930 6.038 8.078 1.00 86.50 83 ALA A N 1
ATOM 665 C CA . ALA A 1 83 ? 11.913 7.472 8.355 1.00 86.50 83 ALA A CA 1
ATOM 666 C C . ALA A 1 83 ? 13.343 8.012 8.460 1.00 86.50 83 ALA A C 1
ATOM 668 O O . ALA A 1 83 ? 14.097 7.597 9.338 1.00 86.50 83 ALA A O 1
ATOM 669 N N . PHE A 1 84 ? 13.711 8.952 7.587 1.00 84.56 84 PHE A N 1
ATOM 670 C CA . PHE A 1 84 ? 15.030 9.604 7.611 1.00 84.56 84 PHE A CA 1
ATOM 671 C C . PHE A 1 84 ? 15.057 10.903 8.429 1.00 84.56 84 PHE A C 1
ATOM 673 O O . PHE A 1 84 ? 16.113 11.302 8.903 1.00 84.56 84 PHE A O 1
ATOM 680 N N . SER A 1 85 ? 13.901 11.547 8.614 1.00 87.19 85 SER A N 1
ATOM 681 C CA . SER A 1 85 ? 13.773 12.748 9.446 1.00 87.19 85 SER A CA 1
ATOM 682 C C . SER A 1 85 ? 13.628 12.378 10.921 1.00 87.19 85 SER A C 1
ATOM 684 O O . SER A 1 85 ? 12.777 11.553 11.264 1.00 87.19 85 SER A O 1
ATOM 686 N N . GLY A 1 86 ? 14.384 13.046 11.797 1.00 85.81 86 GLY A N 1
ATOM 687 C CA . GLY A 1 86 ? 14.265 12.884 13.248 1.00 85.81 86 GLY A CA 1
ATOM 688 C C . GLY A 1 86 ? 12.863 13.212 13.778 1.00 85.81 86 GLY A C 1
ATOM 689 O O . GLY A 1 86 ? 12.351 12.492 14.630 1.00 85.81 86 GLY A O 1
ATOM 690 N N . SER A 1 87 ? 12.182 14.217 13.213 1.00 90.25 87 SER A N 1
ATOM 691 C CA . SER A 1 87 ? 10.806 14.558 13.615 1.00 90.25 87 SER A CA 1
ATOM 692 C C . SER A 1 87 ? 9.802 13.457 13.253 1.00 90.25 87 SER A C 1
ATOM 694 O O . SER A 1 87 ? 8.909 13.144 14.039 1.00 90.25 87 SER A O 1
ATOM 696 N N . HIS A 1 88 ? 9.973 12.806 12.096 1.00 89.94 88 HIS A N 1
ATOM 697 C CA . HIS A 1 88 ? 9.167 11.640 11.726 1.00 89.94 88 HIS A CA 1
ATOM 698 C C . HIS A 1 88 ? 9.456 10.448 12.643 1.00 89.94 88 HIS A C 1
ATOM 700 O O . HIS A 1 88 ? 8.525 9.755 13.047 1.00 89.94 88 HIS A O 1
ATOM 706 N N . GLN A 1 89 ? 10.725 10.217 12.995 1.00 88.12 89 GLN A N 1
ATOM 707 C CA . GLN A 1 89 ? 11.118 9.144 13.912 1.00 88.12 89 GLN A CA 1
ATOM 708 C C . GLN A 1 89 ? 10.496 9.327 15.299 1.00 88.12 89 GLN A C 1
ATOM 710 O O . GLN A 1 89 ? 9.935 8.373 15.837 1.00 88.12 89 GLN A O 1
ATOM 715 N N . ASP A 1 90 ? 10.528 10.544 15.844 1.00 88.00 90 ASP A N 1
ATOM 716 C CA . ASP A 1 90 ? 9.909 10.869 17.132 1.00 88.00 90 ASP A CA 1
ATOM 717 C C . ASP A 1 90 ? 8.380 10.679 17.094 1.00 88.00 90 ASP A C 1
ATOM 719 O O . ASP A 1 90 ? 7.802 10.016 17.958 1.00 88.00 90 ASP A O 1
ATOM 723 N N . ALA A 1 91 ? 7.712 11.150 16.035 1.00 91.31 91 ALA A N 1
ATOM 724 C CA . ALA A 1 91 ? 6.273 10.945 15.852 1.00 91.31 91 ALA A CA 1
ATOM 725 C C . ALA A 1 91 ? 5.890 9.454 15.740 1.00 91.31 91 ALA A C 1
ATOM 727 O O . ALA A 1 91 ? 4.899 9.009 16.335 1.00 91.31 91 ALA A O 1
ATOM 728 N N . ILE A 1 92 ? 6.686 8.659 15.015 1.00 90.31 92 ILE A N 1
ATOM 729 C CA . ILE A 1 92 ? 6.519 7.201 14.928 1.00 90.31 92 ILE A CA 1
ATOM 730 C C . ILE A 1 92 ? 6.686 6.570 16.312 1.00 90.31 92 ILE A C 1
ATOM 732 O O . ILE A 1 92 ? 5.863 5.747 16.706 1.00 90.31 92 ILE A O 1
ATOM 736 N N . PHE A 1 93 ? 7.718 6.958 17.064 1.00 87.38 93 PHE A N 1
ATOM 737 C CA . PHE A 1 93 ? 7.991 6.408 18.389 1.00 87.38 93 PHE A CA 1
ATOM 738 C C . PHE A 1 93 ? 6.839 6.702 19.356 1.00 87.38 93 PHE A C 1
ATOM 740 O O . PHE A 1 93 ? 6.244 5.773 19.901 1.00 87.38 93 PHE A O 1
ATOM 747 N N . LYS A 1 94 ? 6.437 7.972 19.490 1.00 89.75 94 LYS A N 1
ATOM 748 C CA . LYS A 1 94 ? 5.318 8.392 20.350 1.00 89.75 94 LYS A CA 1
ATOM 749 C C . LYS A 1 94 ? 4.024 7.649 20.015 1.00 89.75 94 LYS A C 1
ATOM 751 O O . LYS A 1 94 ? 3.397 7.070 20.904 1.00 89.75 94 LYS A O 1
ATOM 756 N N . SER A 1 95 ? 3.661 7.586 18.733 1.00 90.56 95 SER A N 1
ATOM 757 C CA . SER A 1 95 ? 2.453 6.867 18.306 1.00 90.56 95 SER A CA 1
ATOM 758 C C . SER A 1 95 ? 2.557 5.350 18.506 1.00 90.56 95 SER A C 1
ATOM 760 O O . SER A 1 95 ? 1.562 4.711 18.847 1.00 90.56 95 SER A O 1
ATOM 762 N N . TYR A 1 96 ? 3.752 4.761 18.396 1.00 87.50 96 TYR A N 1
ATOM 763 C CA . TYR A 1 96 ? 3.965 3.340 18.679 1.00 87.50 96 TYR A CA 1
ATOM 764 C C . TYR A 1 96 ? 3.722 2.985 20.153 1.00 87.50 96 TYR A C 1
ATOM 766 O O . TYR A 1 96 ? 3.176 1.913 20.417 1.00 87.50 96 TYR A O 1
ATOM 774 N N . PHE A 1 97 ? 4.094 3.850 21.102 1.00 86.56 97 PHE A N 1
ATOM 775 C CA . PHE A 1 97 ? 3.843 3.625 22.535 1.00 86.56 97 PHE A CA 1
ATOM 776 C C . PHE A 1 97 ? 2.393 3.902 22.944 1.00 86.56 97 PHE A C 1
ATOM 778 O O . PHE A 1 97 ? 1.874 3.238 23.835 1.00 86.56 97 PHE A O 1
ATOM 785 N N . GLN A 1 98 ? 1.722 4.838 22.272 1.00 89.19 98 GLN A N 1
ATOM 786 C CA . GLN A 1 98 ? 0.328 5.197 22.559 1.00 89.19 98 GLN A CA 1
ATOM 787 C C . GLN A 1 98 ? -0.704 4.291 21.869 1.00 89.19 98 GLN A C 1
ATOM 789 O O . GLN A 1 98 ? -1.900 4.375 22.161 1.00 89.19 98 GLN A O 1
ATOM 794 N N . LYS A 1 99 ? -0.285 3.431 20.931 1.00 85.69 99 LYS A N 1
ATOM 795 C CA . LYS A 1 99 ? -1.220 2.606 20.156 1.00 85.69 99 LYS A CA 1
ATOM 796 C C . LYS A 1 99 ? -2.009 1.634 21.042 1.00 85.69 99 LYS A C 1
ATOM 798 O O . LYS A 1 99 ? -1.472 0.966 21.926 1.00 85.69 99 LYS A O 1
ATOM 803 N N . LYS A 1 100 ? -3.291 1.455 20.718 1.00 84.56 100 LYS A N 1
ATOM 804 C CA . LYS A 1 100 ? -4.114 0.373 21.281 1.00 84.56 100 LYS A CA 1
ATOM 805 C C . LYS A 1 100 ? -3.652 -0.972 20.702 1.00 84.56 100 LYS A C 1
ATOM 807 O O . LYS A 1 100 ? -3.371 -1.057 19.510 1.00 84.56 100 LYS A O 1
ATOM 812 N N . LYS A 1 101 ? -3.615 -2.035 21.521 1.00 78.00 101 LYS A N 1
ATOM 813 C CA . LYS A 1 101 ? -3.044 -3.355 21.155 1.00 78.00 101 LYS A CA 1
ATOM 814 C C . LYS A 1 101 ? -3.543 -3.921 19.814 1.00 78.00 101 LYS A C 1
ATOM 816 O O . LYS A 1 101 ? -2.763 -4.556 19.112 1.00 78.00 101 LYS A O 1
ATOM 821 N N . PHE A 1 102 ? -4.802 -3.674 19.459 1.00 78.44 102 PHE A N 1
ATOM 822 C CA . PHE A 1 102 ? -5.474 -4.318 18.325 1.00 78.44 102 PHE A CA 1
ATOM 823 C C . PHE A 1 102 ? -5.601 -3.454 17.066 1.00 78.44 102 PHE A C 1
ATOM 825 O O . PHE A 1 102 ? -6.060 -3.948 16.043 1.00 78.44 102 PHE A O 1
ATOM 832 N N . ILE A 1 103 ? -5.220 -2.175 17.114 1.00 83.56 103 ILE A N 1
ATOM 833 C CA . ILE A 1 103 ? -5.444 -1.245 16.001 1.00 83.56 103 ILE A CA 1
ATOM 834 C C . ILE A 1 103 ? -4.107 -0.644 15.582 1.00 83.56 103 ILE A C 1
ATOM 836 O O . ILE A 1 103 ? -3.433 0.021 16.371 1.00 83.56 103 ILE A O 1
ATOM 840 N N . TRP A 1 104 ? -3.732 -0.852 14.321 1.00 88.69 104 TRP A N 1
ATOM 841 C CA . TRP A 1 104 ? -2.558 -0.207 13.751 1.00 88.69 104 TRP A CA 1
ATOM 842 C C . TRP A 1 104 ? -2.873 1.253 13.408 1.00 88.69 104 TRP A C 1
ATOM 844 O O . TRP A 1 104 ? -3.559 1.538 12.433 1.00 88.69 104 TRP A O 1
ATOM 854 N N . LYS A 1 105 ? -2.389 2.177 14.240 1.00 89.88 105 LYS A N 1
ATOM 855 C CA . LYS A 1 105 ? -2.474 3.630 14.037 1.00 89.88 105 LYS A CA 1
ATOM 856 C C . LYS A 1 105 ? -1.143 4.251 14.432 1.00 89.88 105 LYS A C 1
ATOM 858 O O . LYS A 1 105 ? -0.959 4.652 15.577 1.00 89.88 105 LYS A O 1
ATOM 863 N N . ILE A 1 106 ? -0.199 4.246 13.499 1.00 90.75 106 ILE A N 1
ATOM 864 C CA . ILE A 1 106 ? 1.138 4.803 13.697 1.00 90.75 106 ILE A CA 1
ATOM 865 C C . ILE A 1 106 ? 1.354 5.883 12.650 1.00 90.75 106 ILE A C 1
ATOM 867 O O . ILE A 1 106 ? 1.114 5.663 11.464 1.00 90.75 106 ILE A O 1
ATOM 871 N N . ILE A 1 107 ? 1.774 7.062 13.098 1.00 92.31 107 ILE A N 1
ATOM 872 C CA . ILE A 1 107 ? 1.953 8.219 12.218 1.00 92.31 107 ILE A CA 1
ATOM 873 C C . ILE A 1 107 ? 3.032 7.872 11.182 1.00 92.31 107 ILE A C 1
ATOM 875 O O . ILE A 1 107 ? 4.030 7.243 11.522 1.00 92.31 107 ILE A O 1
ATOM 879 N N . TYR A 1 108 ? 2.812 8.241 9.917 1.00 91.75 108 TYR A N 1
ATOM 880 C CA . TYR A 1 108 ? 3.693 7.953 8.771 1.00 91.75 108 TYR A CA 1
ATOM 881 C C . TYR A 1 108 ? 3.865 6.471 8.389 1.00 91.75 108 TYR A C 1
ATOM 883 O O . TYR A 1 108 ? 4.504 6.187 7.380 1.00 91.75 108 TYR A O 1
ATOM 891 N N . LEU A 1 109 ? 3.281 5.523 9.131 1.00 90.38 109 LEU A N 1
ATOM 892 C CA . LEU A 1 109 ? 3.339 4.094 8.815 1.00 90.38 109 LEU A CA 1
ATOM 893 C C . LEU A 1 109 ? 1.925 3.555 8.559 1.00 90.38 109 LEU A C 1
ATOM 895 O O . LEU A 1 109 ? 1.274 3.106 9.503 1.00 90.38 109 LEU A O 1
ATOM 899 N N . PRO A 1 110 ? 1.441 3.560 7.301 1.00 88.75 110 PRO A N 1
ATOM 900 C CA . PRO A 1 110 ? 0.070 3.150 6.976 1.00 88.75 110 PRO A CA 1
ATOM 901 C C . PRO A 1 110 ? -0.220 1.682 7.318 1.00 88.75 110 PRO A C 1
ATOM 903 O O . PRO A 1 110 ? -1.281 1.367 7.847 1.00 88.75 110 PRO A O 1
ATOM 906 N N . LEU A 1 111 ? 0.753 0.790 7.104 1.00 87.38 111 LEU A N 1
ATOM 907 C CA . LEU A 1 111 ? 0.641 -0.633 7.429 1.00 87.38 111 LEU A CA 1
ATOM 908 C C . LEU A 1 111 ? 1.709 -1.078 8.421 1.00 87.38 111 LEU A C 1
ATOM 910 O O . LEU A 1 111 ? 2.798 -0.504 8.495 1.00 87.38 111 LEU A O 1
ATOM 914 N N . ASN A 1 112 ? 1.405 -2.157 9.147 1.00 86.69 112 ASN A N 1
ATOM 915 C CA . ASN A 1 112 ? 2.376 -2.774 10.032 1.00 86.69 112 ASN A CA 1
ATOM 916 C C . ASN A 1 112 ? 3.497 -3.434 9.205 1.00 86.69 112 ASN A C 1
ATOM 918 O O . ASN A 1 112 ? 3.242 -4.427 8.536 1.00 86.69 112 ASN A O 1
ATOM 922 N N . PRO A 1 113 ? 4.749 -2.972 9.294 1.00 82.25 113 PRO A N 1
ATOM 923 C CA . PRO A 1 113 ? 5.913 -3.509 8.569 1.00 82.25 113 PRO A CA 1
ATOM 924 C C . PRO A 1 113 ? 6.121 -5.020 8.769 1.00 82.25 113 PRO A C 1
ATOM 926 O O . PRO A 1 113 ? 6.601 -5.711 7.870 1.00 82.25 113 PRO A O 1
ATOM 929 N N . LYS A 1 114 ? 5.737 -5.557 9.939 1.00 80.69 114 LYS A N 1
ATOM 930 C CA . LYS A 1 114 ? 5.876 -6.986 10.261 1.00 80.69 114 LYS A CA 1
ATOM 931 C C . LYS A 1 114 ? 5.080 -7.879 9.319 1.00 80.69 114 LYS A C 1
ATOM 933 O O . LYS A 1 114 ? 5.470 -9.019 9.106 1.00 80.69 114 LYS A O 1
ATOM 938 N N . ILE A 1 115 ? 3.996 -7.348 8.765 1.00 78.25 115 ILE A N 1
ATOM 939 C CA . ILE A 1 115 ? 3.132 -8.030 7.809 1.00 78.25 115 ILE A CA 1
ATOM 940 C C . ILE A 1 115 ? 3.922 -8.458 6.557 1.00 78.25 115 ILE A C 1
ATOM 942 O O . ILE A 1 115 ? 3.680 -9.522 6.001 1.00 78.25 115 ILE A O 1
ATOM 946 N N . PHE A 1 116 ? 4.931 -7.675 6.172 1.00 75.12 116 PHE A N 1
ATOM 947 C CA . PHE A 1 116 ? 5.813 -7.942 5.035 1.00 75.12 116 PHE A CA 1
ATOM 948 C C . PHE A 1 116 ? 7.174 -8.512 5.465 1.00 75.12 116 PHE A C 1
ATOM 950 O O . PHE A 1 116 ? 8.152 -8.433 4.729 1.00 75.12 116 PHE A O 1
ATOM 957 N N . ASN A 1 117 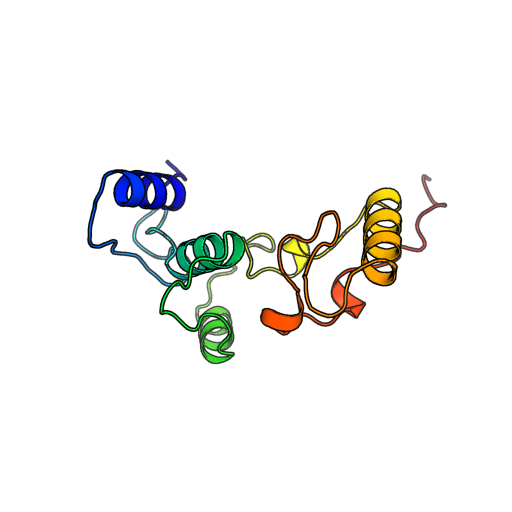? 7.276 -9.047 6.687 1.00 71.62 117 ASN A N 1
ATOM 958 C CA . ASN A 1 117 ? 8.525 -9.513 7.301 1.00 71.62 117 ASN A CA 1
ATOM 959 C C . ASN A 1 117 ? 9.633 -8.446 7.425 1.00 71.62 117 ASN A C 1
ATOM 961 O O . ASN A 1 117 ? 10.794 -8.783 7.686 1.00 71.62 117 ASN A O 1
ATOM 965 N N . PHE A 1 118 ? 9.308 -7.152 7.327 1.00 71.94 118 PHE A N 1
ATOM 966 C CA . PHE A 1 118 ? 10.273 -6.104 7.643 1.00 71.94 118 PHE A CA 1
ATOM 967 C C . PHE A 1 118 ? 10.493 -6.035 9.158 1.00 71.94 118 PHE A C 1
ATOM 969 O O . PHE A 1 118 ? 9.563 -5.893 9.955 1.00 71.94 118 PHE A O 1
ATOM 976 N N . LYS A 1 119 ? 11.758 -6.143 9.579 1.00 65.69 119 LYS A N 1
ATOM 977 C CA . LYS A 1 119 ? 12.145 -6.039 10.993 1.00 65.69 119 LYS A CA 1
ATOM 978 C C . LYS A 1 119 ? 12.045 -4.590 11.473 1.00 65.69 119 LYS A C 1
ATOM 980 O O . LYS A 1 119 ? 12.459 -3.680 10.767 1.00 65.69 119 LYS A O 1
ATOM 985 N N . HIS A 1 120 ? 11.623 -4.380 12.722 1.00 59.25 120 HIS A N 1
ATOM 986 C CA . HIS A 1 120 ? 11.503 -3.042 13.330 1.00 59.25 120 HIS A CA 1
ATOM 987 C C . HIS A 1 120 ? 12.801 -2.223 13.322 1.00 59.25 120 HIS A C 1
ATOM 989 O O . HIS A 1 120 ? 12.763 -1.024 13.062 1.00 59.25 120 HIS A O 1
ATOM 995 N N . LYS A 1 121 ? 13.961 -2.875 13.497 1.00 57.47 121 LYS A N 1
ATOM 996 C CA . LYS A 1 121 ? 15.289 -2.236 13.376 1.00 57.47 121 LYS A CA 1
ATOM 997 C C . LYS A 1 121 ? 15.523 -1.580 12.007 1.00 57.47 121 LYS A C 1
ATOM 999 O O . LYS A 1 121 ? 16.436 -0.777 11.860 1.00 57.47 121 LYS A O 1
ATOM 1004 N N . ASN A 1 122 ? 14.720 -1.923 10.999 1.00 53.09 122 ASN A N 1
ATOM 1005 C CA . ASN A 1 122 ? 14.860 -1.381 9.658 1.00 53.09 122 ASN A CA 1
ATOM 1006 C C . ASN A 1 122 ? 14.135 -0.049 9.438 1.00 53.09 122 ASN A C 1
ATOM 1008 O O . ASN A 1 122 ? 14.444 0.609 8.449 1.00 53.09 122 ASN A O 1
ATOM 1012 N N . ILE A 1 123 ? 13.219 0.315 10.339 1.00 56.03 123 ILE A N 1
ATOM 1013 C CA . ILE A 1 123 ? 12.225 1.394 10.191 1.00 56.03 123 ILE A CA 1
ATOM 1014 C C . ILE A 1 123 ? 12.721 2.691 10.811 1.00 56.03 123 ILE A C 1
ATOM 1016 O O . ILE A 1 123 ? 12.579 3.775 10.247 1.00 56.03 123 ILE A O 1
ATOM 1020 N N . ILE A 1 124 ? 13.342 2.547 11.980 1.00 55.22 124 ILE A N 1
ATOM 1021 C CA . ILE A 1 124 ? 13.911 3.630 12.765 1.00 55.22 124 ILE A CA 1
ATOM 1022 C C . ILE A 1 124 ? 15.426 3.471 12.670 1.00 55.22 124 ILE A C 1
ATOM 1024 O O . ILE A 1 124 ? 16.066 2.871 13.532 1.00 55.22 124 ILE A O 1
ATOM 1028 N N . LYS A 1 125 ? 16.012 3.960 11.576 1.00 56.50 125 LYS A N 1
ATOM 1029 C CA . LYS A 1 125 ? 17.437 4.290 11.593 1.00 56.50 125 LYS A CA 1
ATOM 1030 C C . LYS A 1 125 ? 17.542 5.636 12.291 1.00 56.50 125 LYS A C 1
ATOM 1032 O O . LYS A 1 125 ? 17.376 6.660 11.640 1.00 56.50 125 LYS A O 1
ATOM 1037 N N . ILE A 1 126 ? 17.781 5.634 13.602 1.00 43.91 126 ILE A N 1
ATOM 1038 C CA . ILE A 1 126 ? 18.278 6.832 14.283 1.00 43.91 126 ILE A CA 1
ATOM 1039 C C . ILE A 1 126 ? 19.646 7.095 13.653 1.00 43.91 126 ILE A C 1
ATOM 1041 O O . ILE A 1 126 ? 20.645 6.505 14.055 1.00 43.91 126 ILE A O 1
ATOM 1045 N N . ASN A 1 127 ? 19.687 7.885 12.582 1.00 43.56 127 ASN A N 1
ATOM 1046 C CA . ASN A 1 127 ? 20.946 8.417 12.112 1.00 43.56 127 ASN A CA 1
ATOM 1047 C C . ASN A 1 127 ? 21.421 9.318 13.250 1.00 43.56 127 ASN A C 1
ATOM 1049 O O . ASN A 1 127 ? 20.777 10.318 13.562 1.00 43.56 127 ASN A O 1
ATOM 1053 N N . SER A 1 128 ? 22.538 8.964 13.875 1.00 42.06 128 SER A N 1
ATOM 1054 C CA . SER A 1 128 ? 23.309 9.832 14.767 1.00 42.06 128 SER A CA 1
ATOM 1055 C C . SER A 1 128 ? 23.956 10.969 13.960 1.00 42.06 128 SER A C 1
ATOM 1057 O O . SER A 1 128 ? 25.166 11.166 13.985 1.00 42.06 128 SER A O 1
ATOM 1059 N N . GLN A 1 129 ? 23.157 11.659 13.151 1.00 44.62 129 GLN A N 1
ATOM 1060 C CA . GLN A 1 129 ? 23.568 12.681 12.198 1.00 44.62 129 GLN A CA 1
ATOM 1061 C C . GLN A 1 129 ? 22.770 13.964 12.449 1.00 44.62 129 GLN A C 1
ATOM 1063 O O . GLN A 1 129 ? 22.489 14.732 11.541 1.00 44.62 129 GLN A O 1
ATOM 1068 N N . SER A 1 130 ? 22.417 14.212 13.711 1.00 44.62 130 SER A N 1
ATOM 1069 C CA . SER A 1 130 ? 21.949 15.514 14.188 1.00 44.62 130 SER A CA 1
ATOM 1070 C C . SER A 1 130 ? 23.104 16.506 14.411 1.00 44.62 130 SER A C 1
ATOM 1072 O O . SER A 1 130 ? 22.905 17.509 15.083 1.00 44.62 130 SER A O 1
ATOM 1074 N N . GLY A 1 131 ? 24.315 16.237 13.898 1.00 38.16 131 GLY A N 1
ATOM 1075 C CA . GLY A 1 131 ? 25.505 17.018 14.255 1.00 38.16 131 GLY A CA 1
ATOM 1076 C C . GLY A 1 131 ? 26.682 17.008 13.277 1.00 38.16 131 GLY A C 1
ATOM 1077 O O . GLY A 1 131 ? 27.801 17.205 13.730 1.00 38.16 131 GLY A O 1
ATOM 1078 N N . ARG A 1 132 ? 26.478 16.778 11.973 1.00 41.22 132 ARG A N 1
ATOM 1079 C CA . ARG A 1 132 ? 27.478 17.130 10.940 1.00 41.22 132 ARG A CA 1
ATOM 1080 C C . ARG A 1 132 ? 26.780 17.643 9.686 1.00 41.22 132 ARG A C 1
ATOM 1082 O O . ARG A 1 132 ? 26.514 16.891 8.752 1.00 41.22 132 ARG A O 1
ATOM 1089 N N . GLY A 1 133 ? 26.408 18.918 9.733 1.00 40.91 133 GLY A N 1
ATOM 1090 C CA . GLY A 1 133 ? 26.433 19.769 8.551 1.00 40.91 133 GLY A CA 1
ATOM 1091 C C . GLY A 1 133 ? 27.806 20.435 8.546 1.00 40.91 133 GLY A C 1
ATOM 1092 O O . GLY A 1 133 ? 28.081 21.204 9.464 1.00 40.91 133 GLY A O 1
ATOM 1093 N N . GLY A 1 134 ? 28.656 20.080 7.579 1.00 31.73 134 GLY A N 1
ATOM 1094 C CA . GLY A 1 134 ? 30.092 20.395 7.594 1.00 31.73 134 GLY A CA 1
ATOM 1095 C C . GLY A 1 134 ? 30.931 19.243 8.124 1.00 31.73 134 GLY A C 1
ATOM 1096 O O . GLY A 1 134 ? 30.734 18.861 9.300 1.00 31.73 134 GLY A O 1
#

InterPro domains:
  IPR000891 Pyruvate carboxyltransferase [PF00682] (3-53)
  IPR013785 Aldolase-type TIM barrel [G3DSA:3.20.20.70] (1-56)
  IPR054692 2-isopropylmalate synthase-like, post-catalytic domain [PF22615] (80-134)

Radius of gyration: 17.13 Å; chains: 1; bounding box: 49×37×45 Å

Organism: NCBI:txid428564

Foldseek 3Di:
DLCQLVVVVVVVVVVDPDDDADCQQDDPDRGHHHLLLNQVVCVLVVHHSVDLSLDVVSVVVVVVPPPPDDQDRPPQHLVQLADPDPVLLVQQVVCVVVDDPPDDDGPSNSDDNVSNPDDPCSRDPPPPPPDDPD